Protein AF-X1K2G0-F1 (afdb_monomer_lite)

Structure (mmCIF, N/CA/C/O backbone):
data_AF-X1K2G0-F1
#
_entry.id   AF-X1K2G0-F1
#
loop_
_atom_site.group_PDB
_atom_site.id
_atom_site.type_symbol
_atom_site.label_atom_id
_atom_site.label_alt_id
_atom_site.label_comp_id
_atom_site.label_asym_id
_atom_site.label_entity_id
_atom_site.label_seq_id
_atom_site.pdbx_PDB_ins_code
_atom_site.Cartn_x
_atom_site.Cartn_y
_atom_site.Cartn_z
_atom_site.occupancy
_atom_site.B_iso_or_equiv
_atom_site.auth_seq_id
_atom_site.auth_comp_id
_atom_site.auth_asym_id
_atom_site.auth_atom_id
_atom_site.pdbx_PDB_model_num
ATOM 1 N N . MET A 1 1 ? -13.237 10.465 2.448 1.00 72.75 1 MET A N 1
ATOM 2 C CA . MET A 1 1 ? -12.663 10.398 1.080 1.00 72.75 1 MET A CA 1
ATOM 3 C C . MET A 1 1 ? -12.534 8.944 0.630 1.00 72.75 1 MET A C 1
ATOM 5 O O . MET A 1 1 ? -12.601 8.075 1.491 1.00 72.75 1 MET A O 1
ATOM 9 N N . ALA A 1 2 ? -12.465 8.692 -0.684 1.00 91.56 2 ALA A N 1
ATOM 10 C CA . ALA A 1 2 ? -12.580 7.369 -1.311 1.00 91.56 2 ALA A CA 1
ATOM 11 C C . ALA A 1 2 ? -11.221 6.632 -1.365 1.00 91.56 2 ALA A C 1
ATOM 13 O O . ALA A 1 2 ? -10.392 7.011 -2.189 1.00 91.56 2 ALA A O 1
ATOM 14 N N . PRO A 1 3 ? -10.984 5.602 -0.528 1.00 94.88 3 PRO A N 1
ATOM 15 C CA . PRO A 1 3 ? -9.641 5.036 -0.362 1.00 94.88 3 PRO A CA 1
ATOM 16 C C . PRO A 1 3 ? -9.151 4.235 -1.579 1.00 94.88 3 PRO A C 1
ATOM 18 O O . PRO A 1 3 ? -8.020 4.383 -2.017 1.00 94.88 3 PRO A O 1
ATOM 21 N N . PHE A 1 4 ? -10.038 3.454 -2.203 1.00 97.44 4 PHE A N 1
ATOM 22 C CA . PHE A 1 4 ? -9.700 2.645 -3.380 1.00 97.44 4 PHE A CA 1
ATOM 23 C C . PHE A 1 4 ? -9.139 3.466 -4.555 1.00 97.44 4 PHE A C 1
ATOM 25 O O . PHE A 1 4 ? -7.989 3.242 -4.929 1.00 97.44 4 PHE A O 1
ATOM 32 N N . PRO A 1 5 ? -9.872 4.450 -5.121 1.00 96.94 5 PRO A N 1
ATOM 33 C CA . PRO A 1 5 ? -9.344 5.233 -6.238 1.00 96.94 5 PRO A CA 1
ATOM 34 C C . PRO A 1 5 ? -8.142 6.097 -5.825 1.00 96.94 5 PRO A C 1
ATOM 36 O O . PRO A 1 5 ? -7.307 6.426 -6.666 1.00 96.94 5 PRO A O 1
ATOM 39 N N . GLY A 1 6 ? -8.035 6.458 -4.539 1.00 96.50 6 GLY A N 1
ATOM 40 C CA . GLY A 1 6 ? -6.863 7.135 -3.986 1.00 96.50 6 GLY A CA 1
ATOM 41 C C . GLY A 1 6 ? -5.599 6.289 -4.135 1.00 96.50 6 GLY A C 1
ATOM 42 O O . GLY A 1 6 ? -4.658 6.714 -4.808 1.00 96.50 6 GLY A O 1
ATOM 43 N N . ALA A 1 7 ? -5.608 5.071 -3.592 1.00 96.75 7 ALA A N 1
ATOM 44 C CA . ALA A 1 7 ? -4.489 4.140 -3.714 1.00 96.75 7 ALA A CA 1
ATOM 45 C C . ALA A 1 7 ? -4.199 3.738 -5.161 1.00 96.75 7 ALA A C 1
ATOM 47 O O . ALA A 1 7 ? -3.043 3.729 -5.580 1.00 96.75 7 ALA A O 1
ATOM 48 N N . GLU A 1 8 ? -5.243 3.434 -5.934 1.00 97.12 8 GLU A N 1
ATOM 49 C CA . GLU A 1 8 ? -5.124 3.002 -7.328 1.00 97.12 8 GLU A CA 1
ATOM 50 C C . GLU A 1 8 ? -4.384 4.057 -8.169 1.00 97.12 8 GLU A C 1
ATOM 52 O O . GLU A 1 8 ? -3.400 3.766 -8.859 1.00 97.12 8 GLU A O 1
ATOM 57 N N . THR 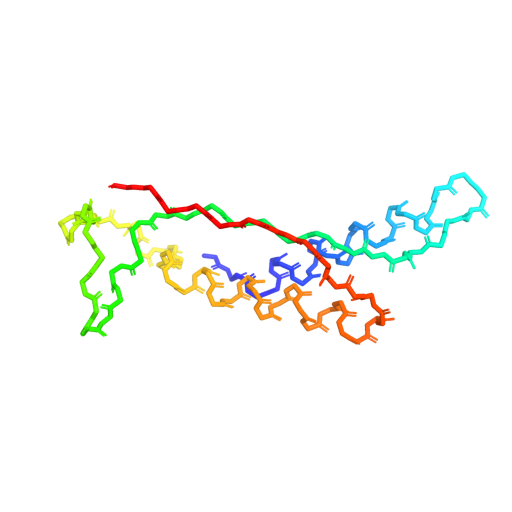A 1 9 ? -4.807 5.320 -8.062 1.00 97.38 9 THR A N 1
ATOM 58 C CA . THR A 1 9 ? -4.165 6.426 -8.786 1.00 97.38 9 THR A CA 1
ATOM 59 C C . THR A 1 9 ? -2.792 6.784 -8.225 1.00 97.38 9 THR A C 1
ATOM 61 O O . THR A 1 9 ? -1.927 7.193 -9.004 1.00 97.38 9 THR A O 1
ATOM 64 N N . GLY A 1 10 ? -2.559 6.580 -6.924 1.00 96.81 10 GLY A N 1
ATOM 65 C CA . GLY A 1 10 ? -1.243 6.697 -6.295 1.00 96.81 10 GLY A CA 1
ATOM 66 C C . GLY A 1 10 ? -0.237 5.698 -6.871 1.00 96.81 10 GLY A C 1
ATOM 67 O O . GLY A 1 10 ? 0.825 6.105 -7.353 1.00 96.81 10 GLY A O 1
ATOM 68 N N . THR A 1 11 ? -0.599 4.411 -6.921 1.00 97.31 11 THR A N 1
ATOM 69 C CA . THR A 1 11 ? 0.200 3.365 -7.579 1.00 97.31 11 THR A CA 1
ATOM 70 C C . THR A 1 11 ? 0.459 3.736 -9.033 1.00 97.31 11 THR A C 1
ATOM 72 O O . THR A 1 11 ? 1.617 3.805 -9.450 1.00 97.31 11 THR A O 1
ATOM 75 N N . GLY A 1 12 ? -0.595 4.065 -9.786 1.00 97.50 12 GLY A N 1
ATOM 76 C CA . GLY A 1 12 ? -0.493 4.450 -11.193 1.00 97.50 12 GLY A CA 1
ATOM 77 C C . GLY A 1 12 ? 0.401 5.662 -11.446 1.00 97.50 12 GLY A C 1
ATOM 78 O O . GLY A 1 12 ? 1.163 5.668 -12.411 1.00 97.50 12 GLY A O 1
ATOM 79 N N . GLY A 1 13 ? 0.339 6.679 -10.587 1.00 98.19 13 GLY A N 1
ATOM 80 C CA . GLY A 1 13 ? 1.221 7.846 -10.644 1.00 98.19 13 GLY A CA 1
ATOM 81 C C . GLY A 1 13 ? 2.684 7.450 -10.534 1.00 98.19 13 GLY A C 1
ATOM 82 O O . GLY A 1 13 ? 3.464 7.716 -11.447 1.00 98.19 13 GLY A O 1
ATOM 83 N N . ARG A 1 14 ? 3.021 6.697 -9.488 1.00 97.50 14 ARG A N 1
ATOM 84 C CA . ARG A 1 14 ? 4.385 6.219 -9.260 1.00 97.50 14 ARG A CA 1
ATOM 85 C C . ARG A 1 14 ? 4.893 5.308 -10.389 1.00 97.50 14 ARG A C 1
ATOM 87 O O . ARG A 1 14 ? 6.060 5.397 -10.759 1.00 97.50 14 ARG A O 1
ATOM 94 N N . ILE A 1 15 ? 4.035 4.457 -10.972 1.00 97.62 15 ILE A N 1
ATOM 95 C CA . ILE A 1 15 ? 4.390 3.639 -12.156 1.00 97.62 15 ILE A CA 1
ATOM 96 C C . ILE A 1 15 ? 4.846 4.558 -13.302 1.00 97.62 15 ILE A C 1
ATOM 98 O O . ILE A 1 15 ? 5.898 4.328 -13.905 1.00 97.62 15 ILE A O 1
ATOM 102 N N . ARG A 1 16 ? 4.066 5.611 -13.589 1.00 98.12 16 ARG A N 1
ATOM 103 C CA . ARG A 1 16 ? 4.361 6.564 -14.670 1.00 98.12 16 ARG A CA 1
ATOM 104 C C . ARG A 1 16 ? 5.662 7.322 -14.427 1.00 98.12 16 ARG A C 1
ATOM 106 O O . ARG A 1 16 ? 6.417 7.503 -15.377 1.00 98.12 16 ARG A O 1
ATOM 113 N N . ASP A 1 17 ? 5.953 7.699 -13.184 1.00 97.94 17 ASP A N 1
ATOM 114 C CA . ASP A 1 17 ? 7.210 8.376 -12.835 1.00 97.94 17 ASP A CA 1
ATOM 115 C C . ASP A 1 17 ? 8.434 7.505 -13.168 1.00 97.94 17 ASP A C 1
ATOM 117 O O . ASP A 1 17 ? 9.408 7.976 -13.764 1.00 97.94 17 ASP A O 1
ATOM 121 N N . ILE A 1 18 ? 8.368 6.204 -12.862 1.00 97.50 18 ILE A N 1
ATOM 122 C CA . ILE A 1 18 ? 9.434 5.251 -13.206 1.00 97.50 18 ILE A CA 1
ATOM 123 C C . ILE A 1 18 ? 9.565 5.123 -14.725 1.00 97.50 18 ILE A C 1
ATOM 125 O O . ILE A 1 18 ? 10.670 5.220 -15.260 1.00 97.50 18 ILE A O 1
ATOM 129 N N . GLN A 1 19 ? 8.453 4.949 -15.442 1.00 97.06 19 GLN A N 1
ATOM 130 C CA . GLN A 1 19 ? 8.476 4.817 -16.902 1.00 97.06 19 GLN A CA 1
ATOM 131 C C . GLN A 1 19 ? 9.025 6.070 -17.598 1.00 97.06 19 GLN A C 1
ATOM 133 O O . GLN A 1 19 ? 9.727 5.946 -18.599 1.00 97.06 19 GLN A O 1
ATOM 138 N N . ALA A 1 20 ? 8.760 7.260 -17.054 1.00 97.62 20 ALA A N 1
ATOM 139 C CA . ALA A 1 20 ? 9.234 8.540 -17.581 1.00 97.62 20 ALA A CA 1
ATOM 140 C C . ALA A 1 20 ? 10.677 8.894 -17.169 1.00 97.62 20 ALA A C 1
ATOM 142 O O . ALA A 1 20 ? 11.193 9.942 -17.560 1.00 97.62 20 ALA A O 1
ATOM 143 N N . THR A 1 21 ? 11.351 8.046 -16.388 1.00 97.69 21 THR A N 1
ATOM 144 C CA . THR A 1 21 ? 12.716 8.315 -15.921 1.00 97.69 21 THR A CA 1
ATOM 145 C C . THR A 1 21 ? 13.711 8.335 -17.088 1.00 97.69 21 THR A C 1
ATOM 147 O O . THR A 1 21 ? 13.888 7.350 -17.806 1.00 97.69 21 THR A O 1
ATOM 150 N N . GLY A 1 22 ? 14.413 9.460 -17.270 1.00 96.69 22 GLY A N 1
ATOM 151 C CA . GLY A 1 22 ? 15.459 9.621 -18.282 1.00 96.69 22 GLY A CA 1
ATOM 152 C C . GLY A 1 22 ? 14.933 9.459 -19.711 1.00 96.69 22 GLY A C 1
ATOM 153 O O . GLY A 1 22 ? 14.288 10.353 -20.246 1.00 96.69 22 GLY A O 1
ATOM 154 N N . ARG A 1 23 ? 15.250 8.325 -20.347 1.00 96.75 23 ARG A N 1
ATOM 155 C CA . ARG A 1 23 ? 14.754 7.955 -21.690 1.00 96.75 23 ARG A CA 1
ATOM 156 C C . ARG A 1 23 ? 13.832 6.729 -21.660 1.00 96.75 23 ARG A C 1
ATOM 158 O O . ARG A 1 23 ? 13.615 6.113 -22.699 1.00 96.75 23 ARG A O 1
ATOM 165 N N . GLY A 1 24 ? 13.346 6.355 -20.481 1.00 96.12 24 GLY A N 1
ATOM 166 C CA . GLY A 1 24 ? 12.560 5.150 -20.246 1.00 96.12 24 GLY A CA 1
ATOM 167 C C . GLY A 1 24 ? 13.111 4.348 -19.071 1.00 96.12 24 GLY A C 1
ATOM 168 O O . GLY A 1 24 ? 14.299 4.018 -19.049 1.00 96.12 24 GLY A O 1
ATOM 169 N N . GLY A 1 25 ? 12.241 4.015 -18.119 1.00 96.88 25 GLY A N 1
ATOM 170 C CA . GLY A 1 25 ? 12.525 3.090 -17.021 1.00 96.88 25 GLY A CA 1
ATOM 171 C C . GLY A 1 25 ? 11.644 1.842 -17.086 1.00 96.88 25 GLY A C 1
ATOM 172 O O . GLY A 1 25 ? 10.520 1.885 -17.588 1.00 96.88 25 GLY A O 1
ATOM 173 N N . LEU A 1 26 ? 12.156 0.724 -16.569 1.00 96.88 26 LEU A N 1
ATOM 174 C CA . LEU A 1 26 ? 11.398 -0.516 -16.422 1.00 96.88 26 LEU A CA 1
ATOM 175 C C . LEU A 1 26 ? 10.960 -0.682 -14.966 1.00 96.88 26 LEU A C 1
ATOM 177 O O . LEU A 1 26 ? 11.778 -0.639 -14.049 1.00 96.88 26 LEU A O 1
ATOM 181 N N . VAL A 1 27 ? 9.664 -0.894 -14.769 1.00 97.44 27 VAL A N 1
ATOM 182 C CA . VAL A 1 27 ? 9.067 -1.176 -13.463 1.00 97.44 27 VAL A CA 1
ATOM 183 C C . VAL A 1 27 ? 9.310 -2.648 -13.133 1.00 97.44 27 VAL A C 1
ATOM 185 O O . VAL A 1 27 ? 8.964 -3.515 -13.931 1.00 97.44 27 VAL A O 1
ATOM 188 N N . ILE A 1 28 ? 9.927 -2.923 -11.980 1.00 97.50 28 ILE A N 1
ATOM 189 C CA . ILE A 1 28 ? 10.299 -4.288 -11.567 1.00 97.50 28 ILE A CA 1
ATOM 190 C C . ILE A 1 28 ? 9.449 -4.777 -10.397 1.00 97.50 28 ILE A C 1
ATOM 192 O O . ILE A 1 28 ? 8.942 -5.893 -10.438 1.00 97.50 28 ILE A O 1
ATOM 196 N N . ALA A 1 29 ? 9.320 -3.966 -9.347 1.00 97.44 29 ALA A N 1
ATOM 197 C CA . ALA A 1 29 ? 8.571 -4.319 -8.152 1.00 97.44 29 ALA A CA 1
ATOM 198 C C . ALA A 1 29 ? 8.144 -3.073 -7.369 1.00 97.44 29 ALA A C 1
ATOM 200 O O . ALA A 1 29 ? 8.816 -2.036 -7.407 1.00 97.44 29 ALA A O 1
ATOM 201 N N . GLY A 1 30 ? 7.051 -3.218 -6.623 1.00 96.56 30 GLY A N 1
ATOM 202 C CA . GLY A 1 30 ? 6.470 -2.186 -5.778 1.00 96.56 30 GLY A CA 1
ATOM 203 C C . GLY A 1 30 ? 6.614 -2.464 -4.280 1.00 96.56 30 GLY A C 1
ATOM 204 O O . GLY A 1 30 ? 6.852 -3.593 -3.838 1.00 96.56 30 GLY A O 1
ATOM 205 N N . THR A 1 31 ? 6.400 -1.403 -3.507 1.00 97.06 31 THR A N 1
ATOM 206 C CA . THR A 1 31 ? 6.285 -1.412 -2.046 1.00 97.06 31 THR A CA 1
ATOM 207 C C . THR A 1 31 ? 4.966 -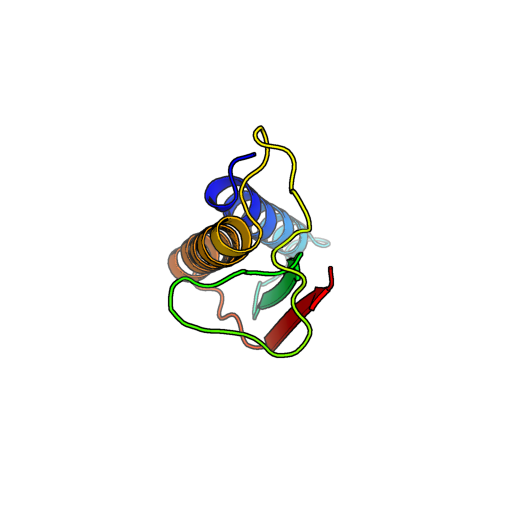0.757 -1.668 1.00 97.06 31 THR A C 1
ATOM 209 O O . THR A 1 31 ? 4.646 0.297 -2.217 1.00 97.06 31 THR A O 1
ATOM 212 N N . ALA A 1 32 ? 4.236 -1.329 -0.714 1.00 96.94 32 ALA A 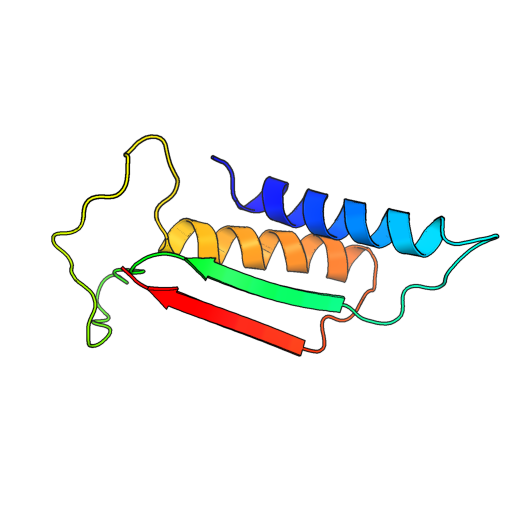N 1
ATOM 213 C CA . ALA A 1 32 ? 3.015 -0.729 -0.180 1.00 96.94 32 ALA A CA 1
ATOM 214 C C . ALA A 1 32 ? 3.182 -0.347 1.297 1.00 96.94 32 ALA A C 1
ATOM 216 O O . ALA A 1 32 ? 3.790 -1.079 2.074 1.00 96.94 32 ALA A O 1
ATOM 217 N N . GLY A 1 33 ? 2.661 0.808 1.701 1.00 97.12 33 GLY A N 1
ATOM 218 C CA . GLY A 1 33 ? 2.797 1.307 3.067 1.00 97.12 33 GLY A CA 1
ATOM 219 C C . GLY A 1 33 ? 1.513 1.963 3.540 1.00 97.12 33 GLY A C 1
ATOM 220 O O . GLY A 1 33 ? 0.986 2.830 2.847 1.00 97.12 33 GLY A O 1
ATOM 221 N N . TYR A 1 34 ? 1.037 1.578 4.723 1.00 97.12 34 TYR A N 1
ATOM 222 C CA . TYR A 1 34 ? -0.209 2.096 5.286 1.00 97.12 34 TYR A CA 1
ATOM 223 C C . TYR A 1 34 ? -0.002 2.609 6.711 1.00 97.12 34 TYR A C 1
ATOM 225 O O . TYR A 1 34 ? 0.575 1.927 7.558 1.00 97.12 34 TYR A O 1
ATOM 233 N N . CYS A 1 35 ? -0.504 3.810 6.984 1.00 96.44 35 CYS A N 1
ATOM 234 C CA . CYS A 1 35 ? -0.565 4.388 8.322 1.00 96.44 35 CYS A CA 1
ATOM 235 C C . CYS A 1 35 ? -1.998 4.837 8.590 1.00 96.44 35 CYS A C 1
ATOM 237 O O . CYS A 1 35 ? -2.495 5.728 7.901 1.00 96.44 35 CYS A O 1
ATOM 239 N N . THR A 1 36 ? -2.656 4.252 9.586 1.00 95.19 36 THR A N 1
ATOM 240 C CA . THR A 1 36 ? -4.044 4.592 9.923 1.00 95.19 36 THR A CA 1
ATOM 241 C C . THR A 1 36 ? -4.243 4.780 11.423 1.00 95.19 36 THR A C 1
ATOM 243 O O . THR A 1 36 ? -3.355 4.516 12.232 1.00 95.19 36 THR A O 1
ATOM 246 N N . GLY A 1 37 ? -5.438 5.238 11.792 1.00 94.06 37 GLY A N 1
ATOM 247 C CA . GLY A 1 37 ? -5.904 5.226 13.174 1.00 94.06 37 GLY A CA 1
ATOM 248 C C . GLY A 1 37 ? -6.250 3.825 13.694 1.00 94.06 37 GLY A C 1
ATOM 249 O O . GLY A 1 37 ? -6.010 2.826 13.009 1.00 94.06 37 GLY A O 1
ATOM 250 N N . ASN A 1 38 ? -6.877 3.785 14.870 1.00 94.62 38 ASN A N 1
ATOM 251 C CA . ASN A 1 38 ? -7.460 2.590 15.480 1.00 94.62 38 ASN A CA 1
ATOM 252 C C . ASN A 1 38 ? -8.508 1.985 14.538 1.00 94.62 38 ASN A C 1
ATOM 254 O O . ASN A 1 38 ? -9.463 2.654 14.122 1.00 94.62 38 ASN A O 1
ATOM 258 N N . LEU A 1 39 ? -8.308 0.724 14.170 1.00 94.50 39 LEU A N 1
ATOM 259 C CA . LEU A 1 39 ? -9.133 -0.006 13.216 1.00 94.50 39 LEU A CA 1
ATOM 260 C C . LEU A 1 39 ? -10.510 -0.302 13.799 1.00 94.50 39 LEU A C 1
ATOM 262 O O . LEU A 1 39 ? -11.492 -0.212 13.062 1.00 94.50 39 LEU A O 1
ATOM 266 N N . ASN A 1 40 ? -10.588 -0.599 15.102 1.00 93.06 40 ASN A N 1
ATOM 267 C CA . ASN A 1 40 ? -11.835 -0.934 15.790 1.00 93.06 40 ASN A CA 1
ATOM 268 C C . ASN A 1 40 ? -12.598 -2.050 15.052 1.00 93.06 40 ASN A C 1
ATOM 270 O O . ASN A 1 40 ? -13.754 -1.889 14.646 1.00 93.06 40 ASN A O 1
ATOM 274 N N . ILE A 1 41 ? -11.919 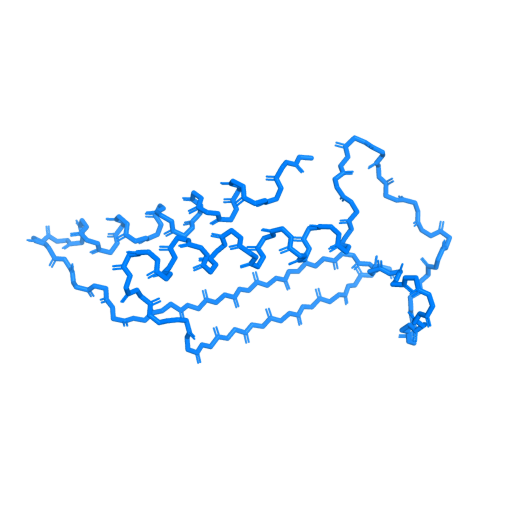-3.177 14.815 1.00 94.06 41 ILE A N 1
ATOM 275 C CA . ILE A 1 41 ? -12.466 -4.286 14.028 1.00 94.06 41 ILE A CA 1
ATOM 276 C C . ILE A 1 41 ? -13.661 -4.914 14.772 1.00 94.06 41 ILE A C 1
ATOM 278 O O . ILE A 1 41 ? -13.523 -5.324 15.928 1.00 94.06 41 ILE A O 1
ATOM 282 N N . PRO A 1 42 ? -14.842 -5.046 14.135 1.00 92.62 42 PRO A N 1
ATOM 283 C CA . PRO A 1 42 ? -16.002 -5.658 14.775 1.00 92.62 42 PRO A CA 1
ATOM 284 C C . PRO A 1 42 ? -15.712 -7.091 15.236 1.00 92.62 42 PRO A C 1
ATOM 286 O O . PRO A 1 42 ? -15.329 -7.944 14.439 1.00 92.62 42 PRO A O 1
ATOM 289 N N . GLY A 1 43 ? -15.904 -7.359 16.528 1.00 93.88 43 GLY A N 1
ATOM 290 C CA . GLY A 1 43 ? -15.665 -8.681 17.116 1.00 93.88 43 GLY A CA 1
ATOM 291 C C . GLY A 1 43 ? -14.190 -9.040 17.330 1.00 93.88 43 GLY A C 1
ATOM 292 O O . GLY A 1 43 ? -13.911 -10.152 17.773 1.00 93.88 43 GLY A O 1
ATOM 293 N N . TYR A 1 44 ? -13.254 -8.123 17.064 1.00 93.62 44 TYR A N 1
ATOM 294 C CA . TYR A 1 44 ? -11.825 -8.352 17.258 1.00 93.62 44 TYR A CA 1
ATOM 295 C C . TYR A 1 44 ? -11.164 -7.153 17.945 1.00 93.62 44 TYR A C 1
ATOM 297 O O . TYR A 1 44 ? -10.924 -6.113 17.338 1.00 93.62 44 TYR A O 1
ATOM 305 N N . MET A 1 45 ? -10.873 -7.308 19.237 1.00 89.75 45 MET A N 1
ATOM 306 C CA . MET A 1 45 ? -10.227 -6.273 20.041 1.00 89.75 45 MET A CA 1
ATOM 307 C C . MET A 1 45 ? -8.716 -6.284 19.804 1.00 89.75 45 MET A C 1
ATOM 309 O O . MET A 1 45 ? -8.054 -7.287 20.071 1.00 89.75 45 MET A O 1
ATOM 313 N N . ILE A 1 46 ? -8.165 -5.156 19.362 1.00 91.31 46 ILE A N 1
ATOM 314 C CA . ILE A 1 46 ? -6.718 -4.957 19.268 1.00 91.31 46 ILE A CA 1
ATOM 315 C C . ILE A 1 46 ? -6.243 -4.272 20.564 1.00 91.31 46 ILE A C 1
ATOM 317 O O . ILE A 1 46 ? -6.776 -3.221 20.929 1.00 91.31 46 ILE A O 1
ATOM 321 N N . PRO A 1 47 ? -5.263 -4.843 21.293 1.00 90.81 47 PRO A N 1
ATOM 322 C CA . PRO A 1 47 ? -4.744 -4.230 22.512 1.00 90.81 47 PRO A CA 1
ATOM 323 C C . PRO A 1 47 ? -4.212 -2.814 22.267 1.00 90.81 47 PRO A C 1
ATOM 325 O O . PRO A 1 47 ? -3.381 -2.603 21.387 1.00 90.81 47 PRO A O 1
ATOM 328 N N . GLY A 1 48 ? -4.661 -1.862 23.085 1.00 87.62 48 GLY A N 1
ATOM 329 C CA . GLY A 1 48 ? -4.232 -0.464 23.014 1.00 87.62 48 GLY A CA 1
ATOM 330 C C . GLY A 1 48 ? -5.096 0.440 22.133 1.00 87.62 48 GLY A C 1
ATOM 331 O O . GLY A 1 48 ? -4.863 1.642 22.148 1.00 87.62 48 GLY A O 1
ATOM 332 N N . GLU A 1 49 ? -6.100 -0.085 21.424 1.00 92.12 49 GLU A N 1
ATOM 333 C CA . GLU A 1 49 ? -7.059 0.768 20.711 1.00 92.12 49 GLU A CA 1
ATOM 334 C C . GLU A 1 49 ? -8.002 1.493 21.685 1.00 92.12 49 GLU A C 1
ATOM 336 O O . GLU A 1 49 ? -8.627 0.873 22.551 1.00 92.12 49 GLU A O 1
ATOM 341 N N . ASP A 1 50 ? -8.155 2.808 21.508 1.00 87.69 50 ASP A N 1
ATOM 342 C CA . ASP A 1 50 ? -9.208 3.586 22.160 1.00 87.69 50 ASP A CA 1
ATOM 343 C C . ASP A 1 50 ? -10.469 3.623 21.285 1.00 87.69 50 ASP A C 1
ATOM 345 O O . ASP A 1 50 ? -10.564 4.374 20.311 1.00 87.69 50 ASP A O 1
ATOM 349 N N . GLY A 1 51 ? -11.470 2.829 21.671 1.00 82.50 51 GLY A N 1
ATOM 350 C CA . GLY A 1 51 ? -12.782 2.801 21.020 1.00 82.50 51 GLY A CA 1
ATOM 351 C C . GLY A 1 51 ? -13.639 4.052 21.257 1.00 82.50 51 GLY A C 1
ATOM 352 O O . GLY A 1 51 ? -14.716 4.168 20.672 1.00 82.50 51 GLY A O 1
ATOM 353 N N . LYS A 1 52 ? -13.205 4.986 22.114 1.00 85.69 52 LYS A N 1
ATOM 354 C CA . LYS A 1 52 ? -13.881 6.277 22.333 1.00 85.69 52 LYS A CA 1
ATOM 355 C C . LYS A 1 52 ? -13.388 7.361 21.381 1.00 85.69 52 LYS A C 1
ATOM 357 O O . LYS A 1 52 ? -14.048 8.394 21.265 1.00 85.69 52 LYS A O 1
ATOM 362 N N . PHE A 1 53 ? -12.251 7.151 20.718 1.00 87.12 53 PHE A N 1
ATOM 363 C CA . PHE A 1 53 ? -11.711 8.118 19.776 1.00 87.12 53 PHE A CA 1
ATOM 364 C C . PHE A 1 53 ? -12.604 8.200 18.531 1.00 87.12 53 PHE A C 1
ATOM 366 O O . PHE A 1 53 ? -12.797 7.225 17.804 1.00 87.12 53 PHE A O 1
ATOM 373 N N . LEU A 1 54 ? -13.165 9.384 18.284 1.00 86.69 54 LEU A N 1
ATOM 374 C CA . LEU A 1 54 ? -14.089 9.614 17.179 1.00 86.69 54 LEU A CA 1
ATOM 375 C C . LEU A 1 54 ? -13.348 10.174 15.968 1.00 86.69 54 LEU A C 1
ATOM 377 O O . LEU A 1 54 ? -12.781 11.265 16.010 1.00 86.69 54 LEU A O 1
ATOM 381 N N . TYR A 1 55 ? -13.419 9.448 14.856 1.00 89.31 55 TYR A N 1
ATOM 382 C CA . TYR A 1 55 ? -12.980 9.949 13.558 1.00 89.31 55 TYR A CA 1
ATOM 383 C C . TYR A 1 55 ? -14.085 10.802 12.905 1.00 89.31 55 TYR A C 1
ATOM 385 O O . TYR A 1 55 ? -15.269 10.488 13.063 1.00 89.31 55 TYR A O 1
ATOM 393 N N . PRO A 1 56 ? -13.738 11.865 12.151 1.00 91.19 56 PRO A N 1
ATOM 394 C CA . PRO A 1 56 ? -14.715 12.680 11.430 1.00 91.19 56 PRO A CA 1
ATOM 395 C C . PRO A 1 56 ? -15.603 11.844 10.498 1.00 91.19 56 PRO A C 1
ATOM 397 O O . PRO A 1 56 ? -15.105 11.051 9.701 1.00 91.19 56 PRO A O 1
ATOM 400 N N . SER A 1 57 ? -16.920 12.057 10.550 1.00 89.44 57 SER A N 1
ATOM 401 C CA . SER A 1 57 ? -17.910 11.258 9.804 1.00 89.44 57 SER A CA 1
ATOM 402 C C . SER A 1 57 ? -17.859 11.440 8.282 1.00 89.44 57 SER A C 1
ATOM 404 O O . SER A 1 57 ? -18.359 10.601 7.536 1.00 89.44 57 SER A O 1
ATOM 406 N N . ASN A 1 58 ? -17.246 12.524 7.804 1.00 92.06 58 ASN A N 1
ATOM 407 C CA . ASN A 1 58 ? -17.016 12.786 6.382 1.00 92.06 58 ASN A CA 1
ATOM 408 C C . ASN A 1 58 ? -15.775 12.056 5.822 1.00 92.06 58 ASN A C 1
ATOM 410 O O . ASN A 1 58 ? -15.525 12.073 4.609 1.00 92.06 58 ASN A O 1
ATOM 414 N N . LEU A 1 59 ? -14.982 11.414 6.682 1.00 92.31 59 LEU A N 1
ATOM 415 C CA . LEU A 1 59 ? -13.841 10.589 6.301 1.00 92.31 59 LEU A CA 1
ATOM 416 C C . LEU A 1 59 ? -14.191 9.102 6.408 1.00 92.31 59 LEU A C 1
ATOM 418 O O . LEU A 1 59 ? -15.123 8.699 7.095 1.00 92.31 59 LEU A O 1
ATOM 422 N N . ALA A 1 60 ? -13.459 8.273 5.664 1.00 93.56 60 ALA A N 1
ATOM 423 C CA . ALA A 1 60 ? -13.578 6.830 5.823 1.00 93.56 60 ALA A CA 1
ATOM 424 C C . ALA A 1 60 ? -12.945 6.430 7.166 1.00 93.56 60 ALA A C 1
ATOM 426 O O . ALA A 1 60 ? -11.950 7.027 7.573 1.00 93.56 60 ALA A O 1
ATOM 427 N N . SER A 1 61 ? -13.511 5.431 7.847 1.00 94.38 61 SER A N 1
ATOM 428 C CA . SER A 1 61 ? -12.905 4.897 9.070 1.00 94.38 61 SER A CA 1
ATOM 429 C C . SER A 1 61 ? -11.528 4.286 8.776 1.00 94.38 61 SER A C 1
ATOM 431 O O . SER A 1 61 ? -11.317 3.810 7.656 1.00 94.38 61 SER A O 1
ATOM 433 N N . PRO A 1 62 ? -10.607 4.227 9.756 1.00 95.31 62 PRO A N 1
ATOM 434 C CA . PRO A 1 62 ? -9.296 3.599 9.575 1.00 95.31 62 PRO A CA 1
ATOM 435 C C . PRO A 1 62 ? -9.360 2.187 8.979 1.00 95.31 62 PRO A C 1
ATOM 437 O O . PRO A 1 62 ? -8.635 1.890 8.035 1.00 95.31 62 PRO A O 1
ATOM 440 N N . LEU A 1 63 ? -10.299 1.354 9.441 1.00 95.25 63 LEU A N 1
ATOM 441 C CA . LEU A 1 63 ? -10.541 0.025 8.872 1.00 95.25 63 LEU A CA 1
ATOM 442 C C . LEU A 1 63 ? -10.940 0.076 7.391 1.00 95.25 63 LEU A C 1
ATOM 444 O O . LEU A 1 63 ? -10.416 -0.681 6.578 1.00 95.25 63 LEU A O 1
ATOM 448 N N . LYS A 1 64 ? -11.850 0.984 7.020 1.00 96.06 64 LYS A N 1
ATOM 449 C CA . LYS A 1 64 ? -12.287 1.139 5.626 1.00 96.06 64 LYS A CA 1
ATOM 450 C C . LYS A 1 64 ? -11.170 1.680 4.733 1.00 96.06 64 LYS A C 1
ATOM 452 O O . LYS A 1 64 ? -11.114 1.313 3.563 1.00 96.06 64 LYS A O 1
ATOM 457 N N . ILE A 1 65 ? -10.304 2.538 5.275 1.00 96.81 65 ILE A N 1
ATOM 458 C CA . ILE A 1 65 ? -9.098 3.012 4.592 1.00 96.81 65 ILE A CA 1
ATOM 459 C C . ILE A 1 65 ? -8.159 1.834 4.344 1.00 96.81 65 ILE A C 1
ATOM 461 O O . ILE A 1 65 ? -7.831 1.591 3.193 1.00 96.81 65 ILE A O 1
ATOM 465 N N . MET A 1 66 ? -7.805 1.058 5.374 1.00 96.56 66 MET A N 1
ATOM 466 C CA . MET A 1 66 ? -6.911 -0.100 5.229 1.00 96.56 66 MET A CA 1
ATOM 467 C C . MET A 1 66 ? -7.369 -1.071 4.139 1.00 96.56 66 MET A C 1
ATOM 469 O O . MET A 1 66 ? -6.568 -1.473 3.301 1.00 96.56 66 MET A O 1
ATOM 473 N N . ILE A 1 67 ? -8.658 -1.421 4.135 1.00 97.31 67 ILE A N 1
ATOM 474 C CA . ILE A 1 67 ? -9.226 -2.335 3.136 1.00 97.31 67 ILE A CA 1
ATOM 475 C C . ILE A 1 67 ? -9.177 -1.689 1.748 1.00 97.31 67 ILE A C 1
ATOM 477 O O . ILE A 1 67 ? -8.574 -2.233 0.830 1.00 97.31 67 ILE A O 1
ATOM 481 N N . GLY A 1 68 ? -9.764 -0.497 1.601 1.00 97.81 68 GLY A N 1
ATOM 482 C CA . GLY A 1 68 ? -9.893 0.137 0.293 1.00 97.81 68 GLY A CA 1
ATOM 483 C C . GLY A 1 68 ? -8.553 0.528 -0.333 1.00 97.81 68 GLY A C 1
ATOM 484 O O . GLY A 1 68 ? -8.382 0.336 -1.531 1.00 97.81 68 GLY A O 1
ATOM 485 N N . GLU A 1 69 ? -7.603 1.047 0.449 1.00 96.81 69 GLU A N 1
ATOM 486 C CA . GLU A 1 69 ? -6.269 1.400 -0.053 1.00 96.81 69 GLU A CA 1
ATOM 487 C C . GLU A 1 69 ? -5.483 0.153 -0.483 1.00 96.81 69 GLU A C 1
ATOM 489 O O . GLU A 1 69 ? -4.820 0.168 -1.520 1.00 96.81 69 GLU A O 1
ATOM 494 N N . SER A 1 70 ? -5.555 -0.940 0.288 1.00 97.12 70 SER A N 1
ATOM 495 C CA . SER A 1 70 ? -4.890 -2.191 -0.089 1.00 97.12 70 SER A CA 1
ATOM 496 C C . SER A 1 70 ? -5.476 -2.764 -1.373 1.00 97.12 70 SER A C 1
ATOM 498 O O . SER A 1 70 ? -4.720 -3.096 -2.286 1.00 97.12 70 SER A O 1
ATOM 500 N N . ASP A 1 71 ? -6.803 -2.808 -1.478 1.00 97.94 71 ASP A N 1
ATOM 501 C CA . ASP A 1 71 ? -7.490 -3.309 -2.667 1.00 97.94 71 ASP A CA 1
ATOM 502 C C . ASP A 1 71 ? -7.150 -2.464 -3.903 1.00 97.94 71 ASP A C 1
ATOM 504 O O . ASP A 1 71 ? -6.812 -3.018 -4.946 1.00 97.94 71 ASP A O 1
ATOM 508 N N . GLY A 1 72 ? -7.173 -1.132 -3.785 1.00 97.56 72 GLY A N 1
ATOM 509 C CA . GLY A 1 72 ? -6.872 -0.224 -4.896 1.00 97.56 72 GLY A CA 1
ATOM 510 C C . GLY A 1 72 ? -5.415 -0.296 -5.357 1.00 97.56 72 GLY A C 1
ATOM 511 O O . GLY A 1 72 ? -5.139 -0.343 -6.558 1.00 97.56 72 GLY A O 1
ATOM 512 N N . ALA A 1 73 ? -4.466 -0.357 -4.417 1.00 97.06 73 ALA A N 1
ATOM 513 C CA . ALA A 1 73 ? -3.051 -0.496 -4.751 1.00 97.06 73 ALA A CA 1
ATOM 514 C C . ALA A 1 73 ? -2.768 -1.831 -5.459 1.00 97.06 73 ALA A C 1
ATOM 516 O O . ALA A 1 73 ? -2.073 -1.851 -6.481 1.00 97.06 73 ALA A O 1
ATOM 517 N N . SER A 1 74 ? -3.323 -2.931 -4.937 1.00 96.88 74 SER A N 1
ATOM 518 C CA . SER A 1 74 ? -3.186 -4.263 -5.530 1.00 96.88 74 SER A CA 1
ATOM 519 C C . SER A 1 74 ? -3.885 -4.375 -6.879 1.00 96.88 74 SER A C 1
ATOM 521 O O . SER A 1 74 ? -3.328 -4.983 -7.787 1.00 96.88 74 SER A O 1
ATOM 523 N N . ASP A 1 75 ? -5.069 -3.788 -7.045 1.00 98.00 75 ASP A N 1
ATOM 524 C CA . ASP A 1 75 ? -5.819 -3.836 -8.299 1.00 98.00 75 ASP A CA 1
ATOM 525 C C . ASP A 1 75 ? -5.022 -3.222 -9.461 1.00 98.00 75 ASP A C 1
ATOM 527 O O . ASP A 1 75 ? -4.840 -3.877 -10.493 1.00 98.00 75 ASP A O 1
ATOM 531 N N . TYR A 1 76 ? -4.448 -2.028 -9.266 1.00 97.62 76 TYR A N 1
ATOM 532 C CA . TYR A 1 76 ? -3.610 -1.404 -10.293 1.00 97.62 76 TYR A CA 1
ATOM 533 C C . TYR A 1 76 ? -2.341 -2.215 -10.569 1.00 97.62 76 TYR A C 1
ATOM 535 O O . TYR A 1 76 ? -2.020 -2.490 -11.727 1.00 97.62 76 TYR A O 1
ATOM 543 N N . GLY A 1 77 ? -1.620 -2.611 -9.510 1.00 96.38 77 GLY A N 1
ATOM 544 C CA . GLY A 1 77 ? -0.370 -3.368 -9.624 1.00 96.38 77 GLY A CA 1
ATOM 545 C C . GLY A 1 77 ? -0.565 -4.701 -10.347 1.00 96.38 77 GLY A C 1
ATOM 546 O O . GLY A 1 77 ? 0.158 -4.999 -11.297 1.00 96.38 77 GLY A O 1
ATOM 547 N N . ASN A 1 78 ? -1.607 -5.455 -9.985 1.00 97.75 7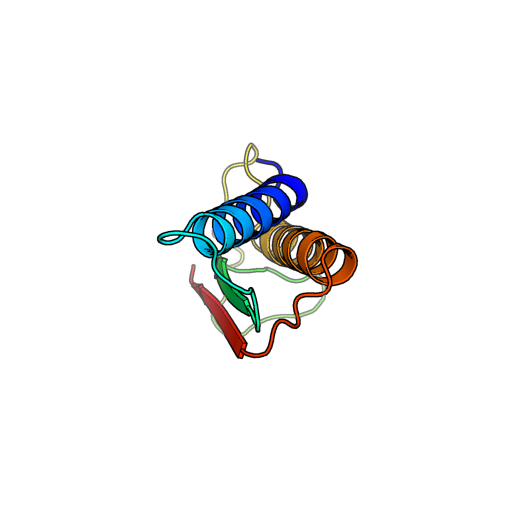8 ASN A N 1
ATOM 548 C CA . ASN A 1 78 ? -1.935 -6.743 -10.596 1.00 97.75 78 ASN A CA 1
ATOM 549 C C . ASN A 1 78 ? -2.316 -6.603 -12.073 1.00 97.75 78 ASN A C 1
ATOM 551 O O . ASN A 1 78 ? -1.857 -7.394 -12.896 1.00 97.75 78 ASN A O 1
ATOM 555 N N . LYS A 1 79 ? -3.128 -5.598 -12.428 1.00 97.50 79 LYS A N 1
ATOM 556 C CA . LYS A 1 79 ? -3.510 -5.339 -13.828 1.00 97.50 79 LYS A CA 1
ATOM 557 C C . LYS A 1 79 ? -2.323 -4.887 -14.673 1.00 97.50 79 LYS A C 1
ATOM 559 O O . LYS A 1 79 ? -2.226 -5.268 -15.836 1.00 97.50 79 LYS A O 1
ATOM 564 N N . PHE A 1 80 ? -1.439 -4.074 -14.099 1.00 97.25 80 PHE A N 1
ATOM 565 C CA . PHE A 1 80 ? -0.226 -3.614 -14.770 1.00 97.25 80 PHE A CA 1
ATOM 566 C C . PHE A 1 80 ? 0.830 -4.725 -14.902 1.00 97.25 80 PHE A C 1
ATOM 568 O O . PHE A 1 80 ? 1.589 -4.735 -15.868 1.00 97.25 80 PHE A O 1
ATOM 575 N N . GLY A 1 81 ? 0.864 -5.670 -13.959 1.00 97.12 81 GLY A N 1
ATOM 576 C CA . GLY A 1 81 ? 1.872 -6.729 -13.888 1.00 97.12 81 GLY A CA 1
ATOM 577 C C . GLY A 1 81 ? 3.081 -6.370 -13.019 1.00 97.12 81 GLY A C 1
ATOM 578 O O . GLY A 1 81 ? 4.170 -6.896 -13.238 1.00 97.12 81 GLY A O 1
ATOM 579 N N . GLU A 1 82 ? 2.912 -5.478 -12.041 1.00 97.44 82 GLU A N 1
ATOM 580 C CA . GLU A 1 82 ? 3.938 -5.178 -11.043 1.00 97.44 82 GLU A CA 1
ATOM 581 C C . GLU A 1 82 ? 3.719 -6.007 -9.765 1.00 97.44 82 GLU A C 1
ATOM 583 O O . GLU A 1 82 ? 2.696 -5.836 -9.096 1.00 97.44 82 GLU A O 1
ATOM 588 N N . PRO A 1 83 ? 4.689 -6.839 -9.348 1.00 97.38 83 PRO A N 1
ATOM 589 C CA . PRO A 1 83 ? 4.627 -7.502 -8.054 1.00 97.38 83 PRO A CA 1
ATOM 590 C C . PRO A 1 83 ? 4.918 -6.517 -6.912 1.00 97.38 83 PRO A C 1
ATOM 592 O O . PRO A 1 83 ? 5.937 -5.824 -6.913 1.00 97.38 83 PRO A O 1
ATOM 595 N N . VAL A 1 84 ? 4.068 -6.505 -5.883 1.00 96.44 84 VAL A N 1
ATOM 596 C CA . VAL A 1 84 ? 4.361 -5.838 -4.603 1.00 96.44 84 VAL A CA 1
ATOM 597 C C . VAL A 1 84 ? 5.091 -6.828 -3.700 1.00 96.44 84 VAL A C 1
ATOM 599 O O . VAL A 1 84 ? 4.527 -7.851 -3.321 1.00 96.44 84 VAL A O 1
ATOM 602 N N . ILE A 1 85 ? 6.356 -6.548 -3.374 1.00 97.62 85 ILE A N 1
ATOM 603 C CA . ILE A 1 85 ? 7.253 -7.528 -2.722 1.00 97.62 85 ILE A CA 1
ATOM 604 C C . ILE A 1 85 ? 7.612 -7.181 -1.277 1.00 97.62 85 ILE A C 1
ATOM 606 O O . ILE A 1 85 ? 8.255 -7.967 -0.586 1.00 97.62 85 ILE A O 1
ATOM 610 N N . GLN A 1 86 ? 7.243 -5.989 -0.824 1.00 97.75 86 GLN A N 1
ATOM 611 C CA . GLN A 1 86 ? 7.536 -5.510 0.519 1.00 97.75 86 GLN A CA 1
ATOM 612 C C . GLN A 1 86 ? 6.492 -4.481 0.948 1.00 97.75 86 GLN A C 1
ATOM 614 O O . GLN A 1 86 ? 5.789 -3.892 0.120 1.00 97.75 86 GLN A O 1
ATOM 619 N N . GLY A 1 87 ? 6.413 -4.234 2.249 1.00 97.06 87 GLY A N 1
ATOM 620 C CA . GLY A 1 87 ? 5.535 -3.206 2.767 1.00 97.06 87 GLY A CA 1
ATOM 621 C C . GLY A 1 87 ? 5.535 -3.089 4.276 1.00 97.06 87 GLY A C 1
ATOM 622 O O . GLY A 1 87 ? 6.203 -3.850 4.976 1.00 97.06 87 GLY A O 1
ATOM 623 N N . PHE A 1 88 ? 4.770 -2.121 4.770 1.00 97.81 88 PHE A N 1
ATOM 624 C CA . PHE A 1 88 ? 4.525 -1.949 6.195 1.00 97.81 88 PHE A CA 1
ATOM 625 C C . PHE A 1 88 ? 3.090 -1.499 6.459 1.00 97.81 88 PHE A C 1
ATOM 627 O O . PHE A 1 88 ? 2.438 -0.877 5.621 1.00 97.81 88 PHE A O 1
ATOM 634 N N . THR A 1 89 ? 2.619 -1.778 7.668 1.00 96.50 89 THR A N 1
ATOM 635 C CA . THR A 1 89 ? 1.390 -1.200 8.199 1.00 96.50 89 THR A CA 1
ATOM 636 C C . THR A 1 89 ? 1.632 -0.706 9.615 1.00 96.50 89 THR A C 1
ATOM 638 O O . THR A 1 89 ? 2.377 -1.328 10.380 1.00 96.50 89 THR A O 1
ATOM 641 N N . ARG A 1 90 ? 1.042 0.435 9.960 1.00 95.44 90 ARG A N 1
ATOM 642 C CA . ARG A 1 90 ? 1.091 1.000 11.305 1.00 95.44 90 ARG A CA 1
ATOM 643 C C . ARG A 1 90 ? -0.263 1.589 11.673 1.00 95.44 90 ARG A C 1
ATOM 645 O O . ARG A 1 90 ? -0.793 2.439 10.965 1.00 95.44 90 ARG A O 1
ATOM 652 N N . THR A 1 91 ? -0.767 1.188 12.831 1.00 93.88 91 THR A N 1
ATOM 653 C CA . THR A 1 91 ? -1.958 1.760 13.460 1.00 93.88 91 THR A CA 1
ATOM 654 C C . THR A 1 91 ? -1.544 2.572 14.683 1.00 93.88 91 THR A C 1
ATOM 656 O O . THR A 1 91 ? -0.682 2.138 15.452 1.00 93.88 91 THR A O 1
ATOM 659 N N . PHE A 1 92 ? -2.110 3.766 14.847 1.00 90.25 92 PHE A N 1
ATOM 660 C CA . PHE A 1 92 ? -1.881 4.611 16.021 1.00 90.25 92 PHE A CA 1
ATOM 661 C C . PHE A 1 92 ? -3.063 5.559 16.240 1.00 90.25 92 PHE A C 1
ATOM 663 O O . PHE A 1 92 ? -3.440 6.280 15.313 1.00 90.25 92 PHE A O 1
ATOM 670 N N . GLY A 1 93 ? -3.630 5.594 17.444 1.00 80.56 93 GLY A N 1
ATOM 671 C CA . GLY A 1 93 ? -4.757 6.464 17.777 1.00 80.56 93 GLY A CA 1
ATO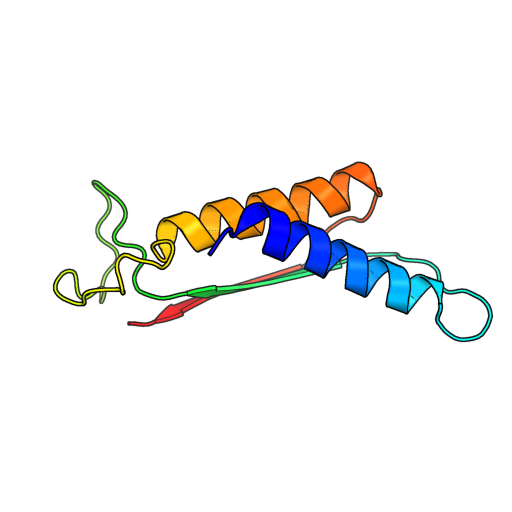M 672 C C . GLY A 1 93 ? -5.150 6.399 19.236 1.00 80.56 93 GLY A C 1
ATOM 673 O O . GLY A 1 93 ? -4.833 5.381 19.886 1.00 80.56 93 GLY A O 1
#

Sequence (93 aa):
MAPFPGAETGTGGRIRDIQATGRGGLVIAGTAGYCTGNLNIPGYMIPGEDGKFLYPSNLASPLKIMIGESDGASDYGNKFGEPVIQGFTRTFG

Foldseek 3Di:
DQQQVVLLVVLVVVCVVQQPPDVGHDAAAAEEEEEFEQLCDVPDDDPPHDPPDDDDPVDDHRVNNVVNNVNNNCVNCVVVVHHHDYYDYYYHD

pLDDT: mean 94.8, std 4.26, range [72.75, 98.19]

InterPro domains:
  IPR036921 PurM-like, N-terminal domain superfamily [G3DSA:3.30.1330.10] (1-93)
  IPR036921 PurM-like, N-terminal domain superfamily [SSF55326] (2-92)

Secondary structure (DSSP, 8-state):
--HHHHHHHHHHHHHHHHHTSTT------EEEEEEES----TT-PPTT--TTPPPPTTSPPHHHHHHHHHHHHHHHHHHHT--EEEEEEEE--

Radius of gyration: 15.73 Å; chains: 1; bounding box: 33×22×45 Å

Organism: NCBI:txid412755